Protein AF-A0A0B7AHU0-F1 (afdb_monomer_lite)

Structure (mmCIF, N/CA/C/O backbone):
data_AF-A0A0B7AHU0-F1
#
_entry.id   AF-A0A0B7AHU0-F1
#
loop_
_atom_site.group_PDB
_atom_site.id
_atom_site.type_symbol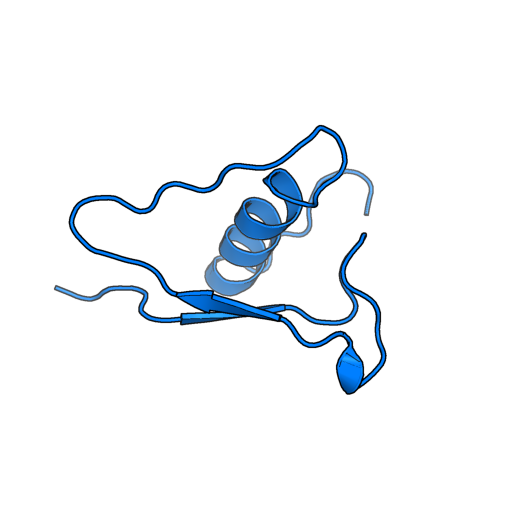
_atom_site.label_atom_id
_atom_site.label_alt_id
_atom_site.label_comp_id
_atom_site.label_asym_id
_atom_site.label_entity_id
_atom_site.label_seq_id
_atom_site.pdbx_PDB_ins_code
_atom_site.Cartn_x
_atom_site.Cartn_y
_atom_site.Cartn_z
_atom_site.occupancy
_atom_site.B_iso_or_equiv
_atom_site.auth_seq_id
_atom_site.auth_comp_id
_atom_site.auth_asym_id
_atom_site.auth_atom_id
_atom_site.pdbx_PDB_model_num
ATOM 1 N N . MET A 1 1 ? -15.388 -3.728 15.622 1.00 71.69 1 MET A N 1
ATOM 2 C CA . MET A 1 1 ? -14.817 -2.706 14.719 1.00 71.69 1 MET A CA 1
ATOM 3 C C . MET A 1 1 ? -13.775 -3.405 13.863 1.00 71.69 1 MET A C 1
ATOM 5 O O . MET A 1 1 ? -12.871 -4.009 14.429 1.00 71.69 1 MET A O 1
ATOM 9 N N . SER A 1 2 ? -13.959 -3.432 12.546 1.00 89.56 2 SER A N 1
ATOM 10 C 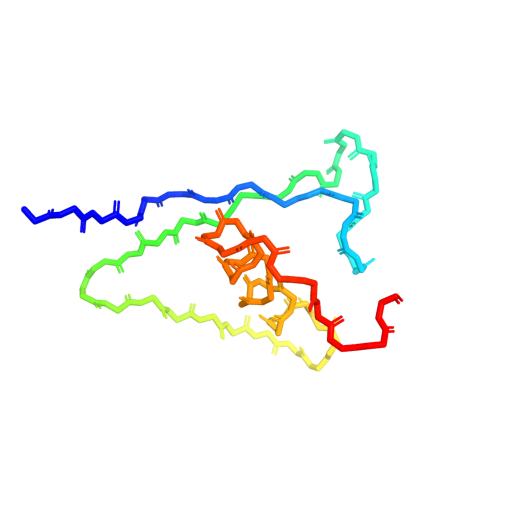CA . SER A 1 2 ? -13.073 -4.167 11.633 1.00 89.56 2 SER A CA 1
ATOM 11 C C . SER A 1 2 ? -11.778 -3.398 11.393 1.00 89.56 2 SER A C 1
ATOM 13 O O . SER A 1 2 ? -11.789 -2.168 11.384 1.00 89.56 2 SER A O 1
ATOM 15 N N . THR A 1 3 ? -10.663 -4.107 11.210 1.00 93.94 3 THR A N 1
ATOM 16 C CA . THR A 1 3 ? -9.346 -3.493 10.989 1.00 93.94 3 THR A CA 1
ATOM 17 C C . THR A 1 3 ? -8.519 -4.280 9.990 1.00 93.94 3 THR A C 1
ATOM 19 O O . THR A 1 3 ? -8.663 -5.494 9.894 1.00 93.94 3 THR A O 1
ATOM 22 N N . ILE A 1 4 ? -7.617 -3.590 9.300 1.00 94.88 4 ILE A N 1
ATOM 23 C CA . ILE A 1 4 ? -6.645 -4.199 8.392 1.00 94.88 4 ILE A CA 1
ATOM 24 C C . ILE A 1 4 ? -5.432 -4.629 9.219 1.00 94.88 4 ILE A C 1
ATOM 26 O O . ILE A 1 4 ? -4.878 -3.817 9.956 1.00 94.88 4 ILE A O 1
ATOM 30 N N . GLU A 1 5 ? -5.040 -5.900 9.129 1.00 96.19 5 GLU A N 1
ATOM 31 C CA . GLU A 1 5 ? -3.890 -6.430 9.876 1.00 96.19 5 GLU A CA 1
ATOM 32 C C . GLU A 1 5 ? -2.635 -6.534 9.010 1.00 96.19 5 GLU A C 1
ATOM 34 O O . GLU A 1 5 ? -1.546 -6.134 9.430 1.00 96.19 5 GLU A O 1
ATOM 39 N N . ARG A 1 6 ? -2.775 -7.076 7.796 1.00 97.31 6 ARG A N 1
ATOM 40 C CA . ARG A 1 6 ? -1.671 -7.295 6.859 1.00 97.31 6 ARG A CA 1
ATOM 41 C C . ARG A 1 6 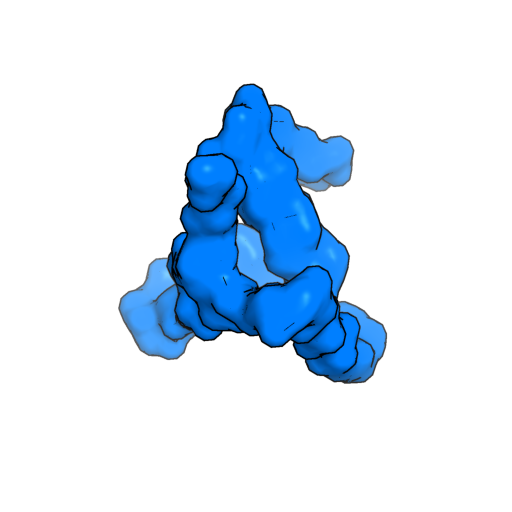? -2.131 -7.133 5.416 1.00 97.31 6 ARG A C 1
ATOM 43 O O . ARG A 1 6 ? -3.288 -7.395 5.106 1.00 97.31 6 ARG A O 1
ATOM 50 N N . MET A 1 7 ? -1.200 -6.762 4.548 1.00 97.50 7 MET A N 1
ATOM 51 C CA . MET A 1 7 ? -1.383 -6.696 3.099 1.00 97.50 7 MET A CA 1
ATOM 52 C C . MET A 1 7 ? -0.130 -7.236 2.408 1.00 97.50 7 MET A C 1
ATOM 54 O O . MET A 1 7 ? 0.981 -6.865 2.783 1.00 97.50 7 MET A O 1
ATOM 58 N N . GLY A 1 8 ? -0.309 -8.128 1.436 1.00 97.75 8 GLY A N 1
ATOM 59 C CA . GLY A 1 8 ? 0.763 -8.615 0.565 1.00 97.75 8 GLY A CA 1
ATOM 60 C C . GLY A 1 8 ? 0.848 -7.780 -0.711 1.00 97.75 8 GLY A C 1
ATOM 61 O O . GLY A 1 8 ? -0.183 -7.356 -1.228 1.00 97.75 8 GLY A O 1
ATOM 62 N N . ILE A 1 9 ? 2.059 -7.538 -1.208 1.00 97.44 9 ILE A N 1
ATOM 63 C CA . ILE A 1 9 ? 2.318 -6.820 -2.460 1.00 97.44 9 ILE A CA 1
ATOM 64 C C . ILE A 1 9 ? 3.361 -7.602 -3.263 1.00 97.44 9 ILE A C 1
ATOM 66 O O . ILE A 1 9 ? 4.416 -7.950 -2.733 1.00 97.44 9 ILE A O 1
ATOM 70 N N . GLN A 1 10 ? 3.069 -7.851 -4.539 1.00 97.50 10 GLN A N 1
ATOM 71 C CA . GLN A 1 10 ? 3.960 -8.512 -5.493 1.00 97.50 10 GLN A CA 1
ATOM 72 C C . GLN A 1 10 ? 3.590 -8.076 -6.913 1.00 97.50 10 GLN A C 1
ATOM 74 O O . GLN A 1 10 ? 2.406 -7.956 -7.223 1.00 97.50 10 GLN A O 1
ATOM 79 N N . GLY A 1 11 ? 4.584 -7.826 -7.764 1.00 95.44 11 GLY A N 1
ATOM 80 C CA . GLY A 1 11 ? 4.377 -7.470 -9.171 1.00 95.44 11 GLY A CA 1
ATOM 81 C C . GLY A 1 11 ? 3.734 -6.099 -9.406 1.00 95.44 11 GLY A C 1
ATOM 82 O O . GLY A 1 11 ? 3.129 -5.890 -10.453 1.00 95.44 11 GLY A O 1
ATOM 83 N N . ILE A 1 12 ? 3.834 -5.167 -8.451 1.00 93.94 12 ILE A N 1
ATOM 84 C CA . ILE A 1 12 ? 3.250 -3.821 -8.554 1.00 93.94 12 ILE A CA 1
ATOM 85 C C . ILE A 1 12 ? 4.345 -2.756 -8.493 1.00 93.94 12 ILE A C 1
ATOM 87 O O . ILE A 1 12 ? 4.994 -2.568 -7.463 1.00 93.94 12 ILE A O 1
ATOM 91 N N . ARG A 1 13 ? 4.498 -1.980 -9.572 1.00 92.62 13 ARG A N 1
ATOM 92 C CA . ARG A 1 13 ? 5.505 -0.911 -9.706 1.00 92.62 13 ARG A CA 1
ATOM 93 C C . ARG A 1 13 ? 6.916 -1.397 -9.329 1.00 92.62 13 ARG A C 1
ATOM 95 O O . ARG A 1 13 ? 7.504 -2.184 -10.052 1.00 92.62 13 ARG A O 1
ATOM 102 N N . SER A 1 14 ? 7.461 -0.904 -8.215 1.00 91.19 14 SER A N 1
ATOM 103 C CA . SER A 1 14 ? 8.796 -1.236 -7.707 1.00 91.19 14 SER A CA 1
ATOM 104 C C . SER A 1 14 ? 8.857 -2.567 -6.948 1.00 91.19 14 SER A C 1
ATOM 106 O O . SER A 1 14 ? 9.943 -2.975 -6.556 1.00 91.19 14 SER A O 1
ATOM 108 N N . PHE A 1 15 ? 7.716 -3.212 -6.688 1.00 94.69 15 PHE A N 1
ATOM 109 C CA . PHE A 1 15 ? 7.653 -4.557 -6.119 1.00 94.69 15 PHE A CA 1
ATOM 110 C C . PHE A 1 15 ? 7.707 -5.559 -7.271 1.00 94.69 15 PHE A C 1
ATOM 112 O O . PHE A 1 15 ? 6.778 -5.606 -8.081 1.00 94.69 15 PHE A O 1
ATOM 119 N N . GLY A 1 16 ? 8.800 -6.318 -7.362 1.00 95.56 16 GLY A N 1
ATOM 120 C CA . GLY A 1 16 ? 9.038 -7.242 -8.467 1.00 95.56 16 GLY A CA 1
ATOM 121 C C . GLY A 1 16 ? 8.035 -8.406 -8.523 1.00 95.56 16 GLY A C 1
ATOM 122 O O . GLY A 1 16 ? 7.286 -8.639 -7.565 1.00 95.56 16 GLY A O 1
ATOM 123 N N . PRO A 1 17 ? 7.939 -9.091 -9.675 1.00 96.38 17 PRO A N 1
ATOM 124 C CA . PRO A 1 17 ? 6.958 -10.148 -9.904 1.00 96.38 17 PRO A CA 1
ATOM 125 C C . PRO A 1 17 ? 7.388 -11.512 -9.348 1.00 96.38 17 PRO A C 1
ATOM 127 O O . PRO A 1 17 ? 6.543 -12.399 -9.223 1.00 96.38 17 PRO A O 1
ATOM 130 N N . ASP A 1 18 ? 8.668 -11.704 -9.024 1.00 97.44 18 ASP A N 1
ATOM 131 C CA . ASP A 1 18 ? 9.184 -13.012 -8.638 1.00 97.44 18 ASP A CA 1
ATOM 132 C C . ASP A 1 18 ? 8.753 -13.386 -7.217 1.00 97.44 18 ASP A C 1
ATOM 134 O O . ASP A 1 18 ? 8.419 -12.539 -6.387 1.00 97.44 18 ASP A O 1
ATOM 138 N N . VAL A 1 19 ? 8.758 -14.685 -6.900 1.00 91.19 19 VAL A N 1
ATOM 139 C CA . VAL A 1 19 ? 8.364 -15.189 -5.567 1.00 91.19 19 VAL A CA 1
ATOM 140 C C . VAL A 1 19 ? 9.212 -14.565 -4.452 1.00 91.19 19 VAL A C 1
ATOM 142 O O . VAL A 1 19 ? 8.699 -14.293 -3.369 1.00 91.19 19 VAL A O 1
ATOM 145 N N . GLY A 1 20 ? 10.492 -14.295 -4.730 1.00 94.69 20 GLY A N 1
ATOM 146 C CA . GLY A 1 20 ? 11.407 -13.637 -3.793 1.00 94.69 20 GLY A CA 1
ATOM 147 C C . GLY A 1 20 ? 11.096 -12.159 -3.537 1.00 94.69 20 GLY A C 1
ATOM 148 O O . GLY A 1 20 ? 11.520 -11.625 -2.514 1.00 94.69 20 GLY A O 1
ATOM 149 N N . ASP A 1 21 ? 10.326 -11.515 -4.416 1.00 95.06 21 ASP A N 1
ATOM 150 C CA . ASP A 1 21 ? 9.981 -10.096 -4.318 1.00 95.06 21 ASP A CA 1
ATOM 151 C C . ASP A 1 21 ? 8.700 -9.841 -3.521 1.00 95.06 21 ASP A C 1
ATOM 153 O O . ASP A 1 21 ? 8.367 -8.684 -3.254 1.00 95.06 21 ASP A O 1
ATOM 157 N N . TYR A 1 22 ? 7.975 -10.892 -3.120 1.00 96.81 22 TYR A N 1
ATOM 158 C CA . TYR A 1 22 ? 6.769 -10.754 -2.310 1.00 96.81 22 TYR A CA 1
ATOM 159 C C . TYR A 1 22 ? 7.080 -10.021 -0.999 1.00 96.81 22 TYR A C 1
ATOM 161 O O . TYR A 1 22 ? 7.872 -10.481 -0.174 1.00 96.81 22 TYR A O 1
ATOM 169 N N . GLN A 1 23 ? 6.409 -8.892 -0.777 1.00 97.12 23 GLN A N 1
ATOM 170 C CA . GLN A 1 23 ? 6.530 -8.109 0.448 1.00 97.12 23 GLN A CA 1
ATOM 171 C C . GLN A 1 23 ? 5.222 -8.126 1.230 1.00 97.12 23 GLN A C 1
ATOM 173 O O . GLN A 1 23 ? 4.134 -8.004 0.668 1.00 97.12 23 GLN A O 1
ATOM 178 N N . GLN A 1 24 ? 5.324 -8.216 2.557 1.00 97.00 24 GLN A N 1
ATOM 179 C CA . GLN A 1 24 ? 4.178 -8.114 3.455 1.00 97.00 24 GLN A CA 1
ATOM 180 C C . GLN A 1 24 ? 4.267 -6.844 4.302 1.00 97.00 24 GLN A C 1
ATOM 182 O O . GLN A 1 24 ? 5.214 -6.649 5.061 1.00 97.00 24 GLN A O 1
ATOM 187 N N . VAL A 1 25 ? 3.229 -6.014 4.234 1.00 97.31 25 VAL A N 1
ATOM 188 C CA . VAL A 1 25 ? 3.043 -4.850 5.104 1.00 97.31 25 VAL A CA 1
ATOM 189 C C . VAL A 1 25 ? 2.158 -5.251 6.279 1.00 97.31 25 VAL A C 1
ATOM 191 O O . VAL A 1 25 ? 1.060 -5.771 6.083 1.00 97.31 25 VAL A O 1
ATOM 194 N N . LYS A 1 26 ? 2.624 -5.007 7.507 1.00 97.88 26 LYS A N 1
ATOM 195 C CA . LYS A 1 26 ? 1.840 -5.173 8.739 1.00 97.88 26 LYS A CA 1
ATOM 196 C C . LYS A 1 26 ? 1.365 -3.808 9.229 1.00 97.88 26 LYS A C 1
ATOM 198 O O . LYS A 1 26 ? 2.174 -2.895 9.371 1.00 97.88 26 LYS A O 1
ATOM 203 N N . PHE A 1 27 ? 0.074 -3.692 9.525 1.00 97.62 27 PHE A N 1
ATOM 204 C CA . PHE A 1 27 ? -0.519 -2.469 10.059 1.00 97.62 27 PHE A CA 1
ATOM 205 C C . PHE A 1 27 ? -0.629 -2.552 11.585 1.00 97.62 27 PHE A C 1
ATOM 207 O O . PHE A 1 27 ? -1.125 -3.527 12.153 1.00 97.62 27 PHE A O 1
ATOM 214 N N . PHE A 1 28 ? -0.136 -1.514 12.250 1.00 96.50 28 PHE A N 1
ATOM 215 C CA . PHE A 1 28 ? -0.130 -1.338 13.697 1.00 96.50 28 PHE A CA 1
ATOM 216 C C . PHE A 1 28 ? -1.185 -0.319 14.136 1.00 96.50 28 PHE A C 1
ATOM 218 O O . PHE A 1 28 ? -1.582 0.570 13.379 1.00 96.50 28 PHE A O 1
ATOM 225 N N . LYS A 1 29 ? -1.624 -0.447 15.391 1.00 94.75 29 LYS A N 1
ATOM 226 C CA . LYS A 1 29 ? -2.594 0.443 16.039 1.00 94.75 29 LYS A CA 1
ATOM 227 C C . LYS A 1 29 ? -1.905 1.226 17.167 1.00 94.75 29 LYS A C 1
ATOM 229 O O . LYS A 1 29 ? -1.054 0.650 17.841 1.00 94.75 29 LYS A O 1
ATOM 234 N N . PRO A 1 30 ? -2.281 2.493 17.411 1.00 95.19 30 PRO A N 1
ATOM 235 C CA . PRO A 1 30 ? -3.258 3.270 16.643 1.00 95.19 30 PRO A CA 1
ATOM 236 C C . PRO A 1 30 ? -2.687 3.845 15.335 1.00 95.19 30 PRO A C 1
ATOM 238 O O . PRO A 1 30 ? -3.451 4.343 14.517 1.00 95.19 30 PRO A O 1
ATOM 241 N N . VAL A 1 31 ? -1.365 3.784 15.138 1.00 96.50 31 VAL A N 1
ATOM 242 C CA . VAL A 1 31 ? -0.658 4.423 14.021 1.00 96.50 31 VAL A CA 1
ATOM 243 C C . VAL A 1 31 ? 0.350 3.452 13.408 1.00 96.50 31 VAL A C 1
ATOM 245 O O . VAL A 1 31 ? 1.045 2.730 14.120 1.00 96.50 31 VAL A O 1
ATOM 248 N N . THR A 1 32 ? 0.456 3.474 12.079 1.00 97.06 32 THR A N 1
ATOM 249 C CA . THR A 1 32 ? 1.518 2.815 11.307 1.00 97.06 32 THR A CA 1
ATOM 250 C C . THR A 1 32 ? 2.345 3.886 10.608 1.00 97.06 32 THR A C 1
ATOM 252 O O . THR A 1 32 ? 1.787 4.703 9.879 1.00 97.06 32 THR A O 1
ATOM 255 N N . LEU A 1 33 ? 3.663 3.886 10.812 1.00 97.56 33 LEU A N 1
ATOM 256 C CA . LEU A 1 33 ? 4.577 4.804 10.134 1.00 97.56 33 LEU A CA 1
ATOM 257 C C . LEU A 1 33 ? 5.232 4.102 8.940 1.00 97.56 33 LEU A C 1
ATOM 259 O O . LEU A 1 33 ? 5.858 3.058 9.103 1.00 97.56 33 LEU A O 1
ATOM 263 N N . ILE A 1 34 ? 5.116 4.695 7.752 1.00 96.81 34 ILE A N 1
ATOM 264 C CA . ILE A 1 34 ? 5.769 4.219 6.526 1.00 96.81 34 ILE A CA 1
ATOM 265 C C . ILE A 1 34 ? 6.859 5.230 6.154 1.00 96.81 34 ILE A C 1
ATOM 267 O O . ILE A 1 34 ? 6.558 6.348 5.737 1.00 96.81 34 ILE A O 1
ATOM 271 N N . GLN A 1 35 ? 8.128 4.844 6.300 1.00 97.06 35 GLN A N 1
ATOM 272 C CA . GLN A 1 35 ? 9.293 5.694 6.035 1.00 97.06 35 GLN A CA 1
ATOM 273 C C . GLN A 1 35 ? 10.258 5.010 5.059 1.00 97.06 35 GLN A C 1
ATOM 275 O O . GLN A 1 35 ? 10.308 3.789 4.961 1.00 97.06 35 GLN A O 1
ATOM 280 N N . GLY A 1 36 ? 11.025 5.811 4.324 1.00 96.69 36 GLY A N 1
ATOM 281 C CA . GLY A 1 36 ? 12.042 5.345 3.388 1.00 96.69 36 GLY A CA 1
ATOM 282 C C . GLY A 1 36 ? 12.468 6.455 2.425 1.00 96.69 36 GLY A C 1
ATOM 283 O O . GLY A 1 36 ? 11.781 7.483 2.342 1.00 96.69 36 GLY A O 1
ATOM 284 N N . PRO A 1 37 ? 13.571 6.268 1.683 1.00 97.81 37 PRO A N 1
ATOM 285 C CA . PRO A 1 37 ? 14.069 7.249 0.721 1.00 97.81 37 PRO A CA 1
ATOM 286 C C . PRO A 1 37 ? 13.091 7.484 -0.443 1.00 97.81 37 PRO A C 1
ATOM 288 O O . PRO A 1 37 ? 12.092 6.778 -0.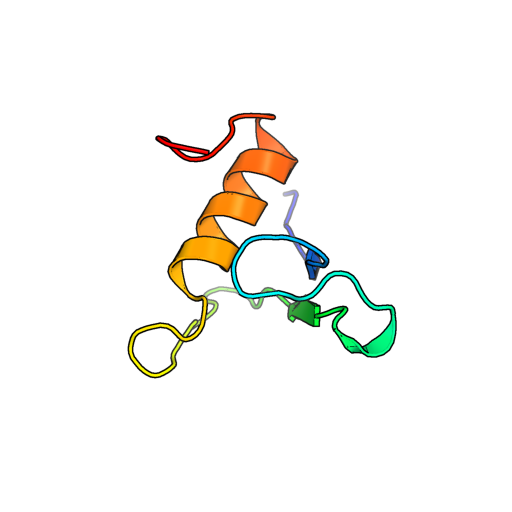615 1.00 97.81 37 PRO A O 1
ATOM 291 N N . ASN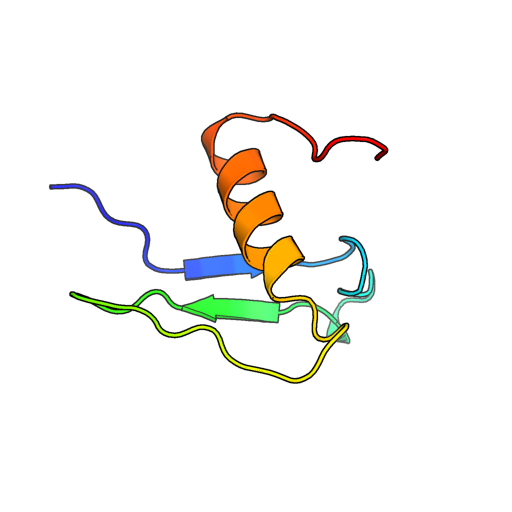 A 1 38 ? 13.344 8.511 -1.254 1.00 96.75 38 ASN A N 1
ATOM 292 C CA . ASN A 1 38 ? 12.571 8.737 -2.477 1.00 96.75 38 ASN A CA 1
ATOM 293 C C . ASN A 1 38 ? 12.690 7.526 -3.412 1.00 96.75 38 ASN A C 1
ATOM 295 O O . ASN A 1 38 ? 13.748 6.915 -3.509 1.00 96.75 38 ASN A O 1
ATOM 299 N N . GLY A 1 39 ? 11.580 7.148 -4.052 1.00 94.94 39 GLY A N 1
ATOM 300 C CA . GLY A 1 39 ? 11.524 5.955 -4.902 1.00 94.94 39 GLY A CA 1
ATOM 301 C C . GLY A 1 39 ? 11.378 4.617 -4.162 1.00 94.94 39 GLY A C 1
ATOM 302 O O . GLY A 1 39 ? 11.217 3.599 -4.816 1.00 94.94 39 GLY A O 1
ATOM 303 N N . SER A 1 40 ? 11.339 4.584 -2.823 1.00 95.06 40 SER A N 1
ATOM 304 C CA . SER A 1 40 ? 11.258 3.326 -2.052 1.00 95.06 40 SER A CA 1
ATOM 305 C C . SER A 1 40 ? 9.878 2.636 -2.036 1.00 95.06 40 SER A C 1
ATOM 307 O O . SER A 1 40 ? 9.638 1.784 -1.188 1.00 95.06 40 SER A O 1
ATOM 309 N N . GLY A 1 41 ? 8.926 3.055 -2.875 1.00 95.88 41 GLY A N 1
ATOM 310 C CA . GLY A 1 41 ? 7.596 2.429 -2.954 1.00 95.88 41 GLY A CA 1
ATOM 311 C C . GLY A 1 41 ? 6.576 2.829 -1.874 1.00 95.88 41 GLY A C 1
ATOM 312 O O . GLY A 1 41 ? 5.531 2.194 -1.769 1.00 95.88 41 GLY A O 1
ATOM 313 N N . LYS A 1 42 ? 6.816 3.890 -1.085 1.00 97.06 42 LYS A N 1
ATOM 314 C CA . LYS A 1 42 ? 5.871 4.348 -0.033 1.00 97.06 42 LYS A CA 1
ATOM 315 C C . LYS A 1 42 ? 4.468 4.636 -0.578 1.00 97.06 42 LYS A C 1
ATOM 317 O O . LYS A 1 42 ? 3.485 4.143 -0.037 1.00 97.06 42 LYS A O 1
ATOM 322 N N . THR A 1 43 ? 4.383 5.413 -1.659 1.00 96.00 43 THR A N 1
ATOM 323 C CA . THR A 1 43 ? 3.110 5.739 -2.319 1.00 96.00 43 THR A CA 1
ATOM 324 C C . THR A 1 43 ? 2.448 4.490 -2.889 1.00 96.00 43 THR A C 1
ATOM 326 O O . THR A 1 43 ? 1.244 4.326 -2.728 1.00 96.00 43 THR A O 1
ATOM 329 N N . THR A 1 44 ? 3.234 3.564 -3.447 1.00 96.50 44 THR A N 1
ATOM 330 C CA . THR A 1 44 ? 2.744 2.281 -3.962 1.00 96.50 44 THR A CA 1
ATOM 331 C C . THR A 1 44 ? 2.008 1.473 -2.892 1.00 96.50 44 THR A C 1
ATOM 333 O O . THR A 1 44 ? 0.974 0.889 -3.184 1.00 96.50 44 THR A O 1
ATOM 336 N N . ILE A 1 45 ? 2.472 1.474 -1.634 1.00 97.19 45 ILE A N 1
ATOM 337 C CA . ILE A 1 45 ? 1.763 0.795 -0.532 1.00 97.19 45 ILE A CA 1
ATOM 338 C C . ILE A 1 45 ? 0.351 1.376 -0.350 1.00 97.19 45 ILE A C 1
ATOM 340 O O . ILE A 1 45 ? -0.605 0.627 -0.165 1.00 97.19 45 ILE A O 1
ATOM 344 N N . ILE A 1 46 ? 0.200 2.700 -0.433 1.00 96.50 46 ILE A N 1
ATOM 345 C CA . ILE A 1 46 ? -1.104 3.366 -0.300 1.00 96.50 46 ILE A CA 1
ATOM 346 C C . ILE A 1 46 ? -1.995 3.097 -1.521 1.00 96.50 46 ILE A C 1
ATOM 348 O O . ILE A 1 46 ? -3.191 2.859 -1.366 1.00 96.50 46 ILE A O 1
ATOM 352 N N . GLU A 1 47 ? -1.424 3.074 -2.725 1.00 96.38 47 GLU A N 1
ATOM 353 C CA . GLU A 1 47 ? -2.146 2.714 -3.951 1.00 96.38 47 GLU A CA 1
ATOM 354 C C . GLU A 1 47 ? -2.648 1.265 -3.910 1.00 96.38 47 GLU A C 1
ATOM 356 O O . GLU A 1 47 ? -3.814 1.025 -4.213 1.00 96.38 47 GLU A O 1
ATOM 361 N N . CYS A 1 48 ? -1.822 0.313 -3.460 1.00 96.69 48 CYS A N 1
ATOM 362 C CA . CYS A 1 48 ? -2.230 -1.080 -3.266 1.00 96.69 48 CYS A CA 1
ATOM 363 C C . CYS A 1 48 ? -3.366 -1.205 -2.248 1.00 96.69 48 CYS A C 1
ATOM 365 O O . CYS A 1 48 ? -4.291 -1.986 -2.458 1.00 96.69 48 CYS A O 1
ATOM 367 N N . LEU A 1 49 ? -3.330 -0.420 -1.167 1.00 96.50 49 LEU A N 1
ATOM 368 C CA . LEU A 1 49 ? -4.396 -0.410 -0.167 1.00 96.50 49 LEU A CA 1
ATOM 369 C C . LEU A 1 49 ? -5.719 0.098 -0.755 1.00 96.50 49 LEU A C 1
ATOM 371 O O . LEU A 1 49 ? -6.775 -0.487 -0.506 1.00 96.50 49 LEU A O 1
ATOM 375 N N . LYS A 1 50 ? -5.661 1.165 -1.560 1.00 96.38 50 LYS A N 1
ATOM 376 C CA . LYS A 1 50 ? -6.825 1.680 -2.285 1.00 96.38 50 LYS A CA 1
ATOM 377 C C . LYS A 1 50 ? -7.360 0.620 -3.250 1.00 96.38 50 LYS A C 1
ATOM 379 O O . LYS A 1 50 ? -8.520 0.243 -3.143 1.00 96.38 50 LYS A O 1
ATOM 384 N N . TYR A 1 51 ? -6.502 0.070 -4.104 1.00 96.38 51 TYR A N 1
ATOM 385 C CA . TYR A 1 51 ? -6.876 -0.970 -5.060 1.00 96.38 51 TYR A CA 1
ATOM 386 C C . TYR A 1 51 ? -7.513 -2.191 -4.379 1.00 96.38 51 TYR A C 1
ATOM 388 O O . TYR A 1 51 ? -8.573 -2.644 -4.795 1.00 96.38 51 TYR A O 1
ATOM 396 N N . ALA A 1 52 ? -6.933 -2.686 -3.283 1.00 95.81 52 ALA A N 1
ATOM 397 C CA . ALA A 1 52 ? -7.455 -3.848 -2.562 1.00 95.81 52 ALA A CA 1
ATOM 398 C C . ALA A 1 52 ? -8.844 -3.617 -1.942 1.00 95.81 52 ALA A C 1
ATOM 400 O O . ALA A 1 52 ? -9.572 -4.577 -1.696 1.00 95.81 52 ALA A O 1
ATOM 401 N N . THR A 1 53 ? -9.203 -2.362 -1.658 1.00 94.69 53 THR A N 1
ATOM 402 C CA . THR A 1 53 ? -10.465 -2.012 -0.990 1.00 94.69 53 THR A CA 1
ATOM 403 C C . THR A 1 53 ? -11.526 -1.452 -1.932 1.00 94.69 53 THR A C 1
ATOM 405 O O . THR A 1 53 ? -12.708 -1.557 -1.612 1.00 94.69 53 THR A O 1
ATOM 408 N N . THR A 1 54 ? -11.140 -0.890 -3.081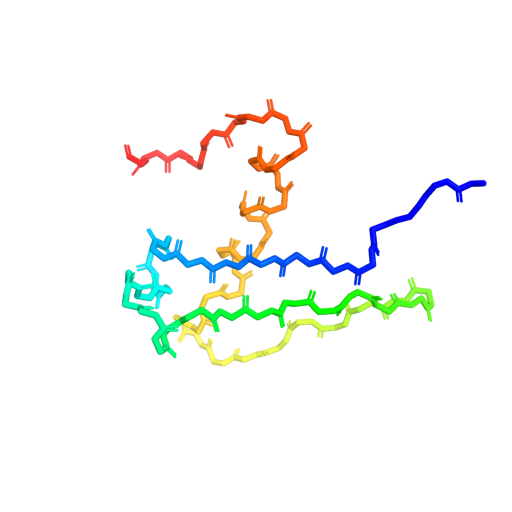 1.00 96.56 54 THR A N 1
ATOM 409 C CA . THR A 1 54 ? -12.076 -0.263 -4.032 1.00 96.56 54 THR A CA 1
ATOM 410 C C . THR A 1 54 ? -12.004 -0.821 -5.452 1.00 96.56 54 THR A C 1
ATOM 412 O O . THR A 1 54 ? -12.944 -0.633 -6.215 1.00 96.56 54 THR A O 1
ATOM 415 N N . GLY A 1 55 ? -10.918 -1.502 -5.825 1.00 95.38 55 GLY A N 1
ATOM 416 C CA . GLY A 1 55 ? -10.633 -1.911 -7.204 1.00 95.38 55 GLY A CA 1
ATOM 417 C C . GLY A 1 55 ? -10.075 -0.792 -8.093 1.00 95.38 55 GLY A C 1
ATOM 418 O O . GLY A 1 55 ? -9.741 -1.047 -9.248 1.00 95.38 55 GLY A O 1
ATOM 419 N N . ASP A 1 56 ? -9.927 0.433 -7.577 1.00 95.00 56 ASP A N 1
ATOM 420 C CA . ASP A 1 56 ? -9.412 1.553 -8.366 1.00 95.00 56 ASP A CA 1
ATOM 421 C C . ASP A 1 56 ? -7.909 1.418 -8.602 1.00 95.00 56 ASP A C 1
ATOM 423 O O . ASP A 1 56 ? -7.110 1.372 -7.660 1.00 95.00 56 ASP A O 1
ATOM 427 N N . MET A 1 57 ? -7.512 1.460 -9.869 1.00 90.38 57 MET A N 1
ATOM 428 C CA . MET A 1 57 ? -6.108 1.558 -10.241 1.00 90.38 57 MET A CA 1
ATOM 429 C C . MET A 1 57 ? -5.560 2.977 -10.009 1.00 90.38 57 MET A C 1
ATOM 431 O O . MET A 1 57 ? -6.307 3.963 -10.052 1.00 90.38 57 MET A O 1
ATOM 435 N N . PRO A 1 58 ? -4.249 3.119 -9.746 1.00 84.62 58 PRO A N 1
ATOM 436 C CA . PRO A 1 58 ? -3.628 4.432 -9.682 1.00 84.62 58 PRO A CA 1
ATOM 437 C C . PRO A 1 58 ? -3.671 5.127 -11.055 1.00 84.62 58 PRO A C 1
ATOM 439 O O . PRO A 1 58 ? -3.614 4.459 -12.088 1.00 84.62 58 PRO A O 1
ATOM 442 N N . PRO A 1 59 ? -3.760 6.465 -11.102 1.00 82.25 59 PRO A N 1
ATOM 443 C CA . PRO A 1 59 ? -3.801 7.199 -12.363 1.00 82.25 59 PRO A CA 1
ATOM 444 C C . PRO A 1 59 ? -2.522 6.969 -13.184 1.00 82.25 59 PRO A C 1
ATOM 446 O O . PRO A 1 59 ? -1.419 6.984 -12.636 1.00 82.25 59 PRO A O 1
ATOM 449 N N . GLY A 1 60 ? -2.678 6.779 -14.498 1.00 75.88 60 GLY A N 1
ATOM 450 C CA . GLY A 1 60 ? -1.562 6.534 -15.423 1.00 75.88 60 GLY A CA 1
ATOM 451 C C . GLY A 1 60 ? -0.912 5.152 -15.285 1.00 75.88 60 GLY A C 1
ATOM 452 O O . GLY A 1 60 ? 0.291 5.034 -15.518 1.00 75.88 60 GLY A O 1
ATOM 453 N N . SER A 1 61 ? -1.683 4.154 -14.839 1.00 60.62 61 SER A N 1
ATOM 454 C CA . SER A 1 61 ? -1.309 2.734 -14.882 1.00 60.62 61 SER A CA 1
ATOM 455 C C . SER A 1 61 ? -1.427 2.143 -16.283 1.00 60.62 61 SER A C 1
ATOM 457 O O . SER A 1 61 ? -2.245 2.656 -17.081 1.00 60.62 61 SER A O 1
#

Organism: NCBI:txid1028688

Sequence (61 aa):
MSTIERMGIQGIRSFGPDVGDYQQVKFFKPVTLIQGPNGSGKTTIIECLKYATTGDMPPGS

Radius of gyration: 12.16 Å; chains: 1; bounding box: 29×24×32 Å

Secondary structure (DSSP, 8-state):
-----EEEE-SSTTS-SSGGG-EEEEP-SS------STTSSHHHHHHHHHHHHH-PPPTT-

Foldseek 3Di:
DDDDAKDWDDVFDVQYNDPVSIDMDGADPPDDDDDDDPPPCSVVVVQSVCCVVPVDHDPPD

InterPro domains:
  IPR027417 P-loop containing nucleoside triphosphate hydrolase [G3DSA:3.40.50.300] (3-61)
  IPR027417 P-loop containing nucleoside triphosphate hydrolase [SSF52540] (4-56)
  IPR038729 Rad50/SbcC-type AAA domain [PF13476] (7-60)

pLDDT: mean 94.12, std 6.45, range [60.62, 97.88]